Protein AF-A0A536ZNZ9-F1 (afdb_monomer)

Secondary structure (DSSP, 8-state):
------------PPPHHHHHHHHHHHHHHHHHHHHHHHHHHHHHHHHHHHHHHHH---HHHHHHHHHHHHHHHHHHHHHHHHHHHHHHHH-

Sequence (91 aa):
MNATTTGEAAIRHPLPRETAKILDDCRDLAIHRLLLSFTSMLDRVGDLLILRAEKSDVRDEQALCLDARGVLMSERANLMAEFERNLRLLV

Solvent-accessible surface area (backbone atoms only — not comparable to full-atom values): 5305 Å² total; per-residue (Å²): 141,82,82,85,77,77,78,75,78,73,82,74,73,69,52,75,68,56,50,51,50,52,52,52,54,50,51,53,52,51,52,52,52,52,51,55,52,50,55,52,50,52,52,51,51,44,51,51,26,51,59,48,25,78,70,46,92,45,69,68,59,25,48,51,26,53,50,54,36,51,50,50,64,70,44,41,65,57,55,52,54,51,51,53,55,51,48,70,72,74,107

Mean predicted aligned error: 8.96 Å

Radius of gyration: 25.27 Å; Cα contacts (8 Å, |Δi|>4): 33; chains: 1; bounding box: 41×31×88 Å

Foldseek 3Di:
DDDDDDPDPPPPDDDPVVVVVVVVVVLVVVLVVVLVVVLVVLVVLLVVLCVQLVPDPDPVSVVVSVVVSVVSVVCVVVVSVVSSVVSVVVD

Structure (mmCIF, N/CA/C/O backbone):
data_AF-A0A536ZNZ9-F1
#
_entry.id   AF-A0A536ZNZ9-F1
#
loop_
_atom_site.group_PDB
_atom_site.id
_atom_site.type_symbol
_atom_site.label_atom_id
_atom_site.label_alt_id
_atom_site.label_comp_id
_atom_site.label_asym_id
_atom_site.label_entity_id
_atom_site.label_seq_id
_atom_site.pdbx_PDB_ins_code
_atom_site.Cartn_x
_atom_site.Cartn_y
_atom_site.Cartn_z
_atom_site.occupancy
_atom_site.B_iso_or_equiv
_atom_site.auth_seq_id
_atom_site.auth_comp_id
_atom_site.auth_asym_id
_atom_site.auth_atom_id
_atom_site.pdbx_PDB_model_num
ATOM 1 N N . MET A 1 1 ? -7.128 23.809 68.192 1.00 41.62 1 MET A N 1
ATOM 2 C CA . MET A 1 1 ? -6.796 22.610 67.396 1.00 41.62 1 MET A CA 1
ATOM 3 C C . MET A 1 1 ? -8.096 22.068 66.841 1.00 41.62 1 MET A C 1
ATOM 5 O O . MET A 1 1 ? -8.980 21.841 67.647 1.00 41.62 1 MET A O 1
ATOM 9 N N . ASN A 1 2 ? -8.232 21.939 65.522 1.00 37.72 2 ASN A N 1
ATOM 10 C CA . ASN A 1 2 ? -9.091 20.943 64.877 1.00 37.72 2 ASN A CA 1
ATOM 11 C C . ASN A 1 2 ? -8.613 20.793 63.432 1.00 37.72 2 ASN A C 1
ATOM 13 O O . ASN A 1 2 ? -8.408 21.781 62.732 1.00 37.72 2 ASN A O 1
ATOM 17 N N . ALA A 1 3 ? -8.304 19.549 63.083 1.00 46.12 3 ALA A N 1
ATOM 18 C CA . ALA A 1 3 ? -7.526 19.154 61.926 1.00 46.12 3 ALA A CA 1
ATOM 19 C C . ALA A 1 3 ? -8.317 19.314 60.624 1.00 46.12 3 ALA A C 1
ATOM 21 O O . ALA A 1 3 ? -9.446 18.844 60.504 1.00 46.12 3 ALA A O 1
ATOM 22 N N . THR A 1 4 ? -7.681 19.944 59.642 1.00 45.81 4 THR A N 1
ATOM 23 C CA . THR A 1 4 ? -8.114 19.968 58.248 1.00 45.81 4 THR A CA 1
ATOM 24 C C . THR A 1 4 ? -7.913 18.567 57.671 1.00 45.81 4 THR A C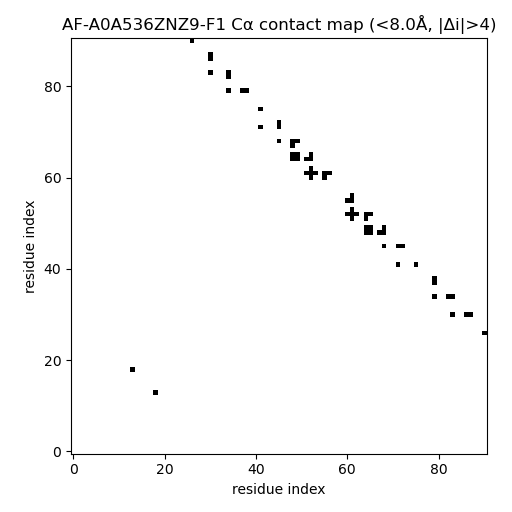 1
ATOM 26 O O . THR A 1 4 ? -6.782 18.151 57.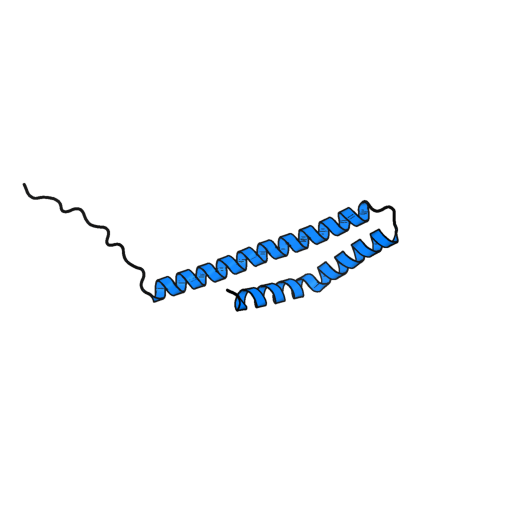429 1.00 45.81 4 THR A O 1
ATOM 29 N N . THR A 1 5 ? -8.993 17.807 57.498 1.00 49.16 5 THR A N 1
ATOM 30 C CA . THR A 1 5 ? -8.951 16.508 56.822 1.00 49.16 5 THR A CA 1
ATOM 31 C C . THR A 1 5 ? -8.736 16.724 55.331 1.00 49.16 5 THR A C 1
ATOM 33 O O . THR A 1 5 ? -9.582 17.287 54.637 1.00 49.16 5 THR A O 1
ATOM 36 N N . THR A 1 6 ? -7.565 16.291 54.877 1.00 47.59 6 THR A N 1
ATOM 37 C CA . THR A 1 6 ? -7.136 16.129 53.491 1.00 47.59 6 THR A CA 1
ATOM 38 C C . THR A 1 6 ? -8.270 15.547 52.651 1.00 47.59 6 THR A C 1
ATOM 40 O O . THR A 1 6 ? -8.736 14.442 52.916 1.00 47.59 6 THR A O 1
ATOM 43 N N . GLY A 1 7 ? -8.730 16.301 51.651 1.00 44.59 7 GLY A N 1
ATOM 44 C CA . GLY A 1 7 ? -9.651 15.792 50.645 1.00 44.59 7 GLY A CA 1
ATOM 45 C C . GLY A 1 7 ? -8.960 14.695 49.849 1.00 44.59 7 GLY A C 1
ATOM 46 O O . GLY A 1 7 ? -8.149 14.985 48.972 1.00 44.59 7 GLY A O 1
ATOM 47 N N . GLU A 1 8 ? -9.266 13.441 50.171 1.00 44.59 8 GLU A N 1
ATOM 48 C CA . GLU A 1 8 ? -9.014 12.315 49.284 1.00 44.59 8 GLU A CA 1
ATOM 49 C C . GLU A 1 8 ? -9.738 12.612 47.972 1.00 44.59 8 GLU A C 1
ATOM 51 O O . GLU A 1 8 ? -10.970 12.623 47.897 1.00 44.59 8 GLU A O 1
ATOM 56 N N . ALA A 1 9 ? -8.962 12.920 46.934 1.00 49.47 9 ALA A N 1
ATOM 57 C CA . ALA A 1 9 ? -9.444 12.900 45.570 1.00 49.47 9 ALA A CA 1
ATOM 58 C C . ALA A 1 9 ? -9.924 11.473 45.305 1.00 49.47 9 ALA A C 1
ATOM 60 O O . ALA A 1 9 ? -9.128 10.585 45.005 1.00 49.47 9 ALA A O 1
ATOM 61 N N . ALA A 1 10 ? -11.224 11.252 45.504 1.00 51.03 10 ALA A N 1
ATOM 62 C CA . ALA A 1 10 ? -11.888 10.007 45.190 1.00 51.03 10 ALA A CA 1
ATOM 63 C C . ALA A 1 10 ? -11.462 9.613 43.777 1.00 51.03 10 ALA A C 1
ATOM 65 O O . ALA A 1 10 ? -11.730 10.340 42.815 1.00 51.03 10 ALA A O 1
ATOM 66 N N . ILE A 1 11 ? -10.760 8.488 43.675 1.00 59.75 11 ILE A N 1
ATOM 67 C CA . ILE A 1 11 ? -10.441 7.835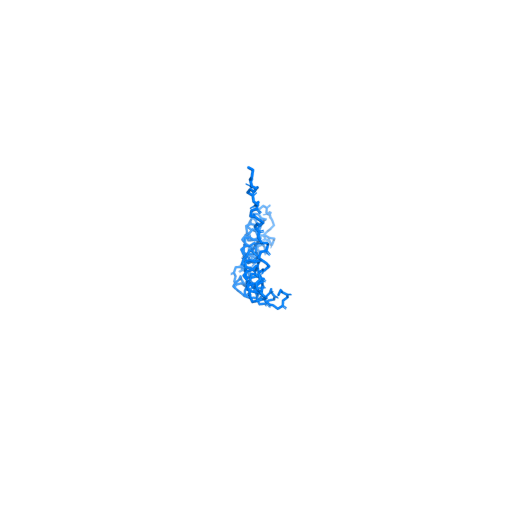 42.415 1.00 59.75 11 ILE A CA 1
ATOM 68 C C . ILE A 1 11 ? -11.800 7.463 41.819 1.00 59.75 11 ILE A C 1
ATOM 70 O O . ILE A 1 11 ? -12.394 6.444 42.164 1.00 59.75 11 ILE A O 1
ATOM 74 N N . ARG A 1 12 ? -12.374 8.367 41.016 1.00 63.00 12 ARG A N 1
ATOM 75 C CA . ARG A 1 12 ? -13.644 8.140 40.332 1.00 63.00 12 ARG A CA 1
ATOM 76 C C . ARG A 1 12 ? -13.369 7.069 39.290 1.00 63.00 12 ARG A C 1
ATOM 78 O O . ARG A 1 12 ? -12.853 7.372 38.219 1.00 63.00 12 ARG A O 1
ATOM 85 N N . HIS A 1 13 ? -13.650 5.816 39.634 1.00 62.06 13 HIS A N 1
ATOM 86 C CA . HIS A 1 13 ? -13.654 4.735 38.662 1.00 62.06 13 HIS A CA 1
ATOM 87 C C . HIS A 1 13 ? -14.648 5.117 37.557 1.00 62.06 13 HIS A C 1
ATOM 89 O O . HIS A 1 13 ? -15.811 5.379 37.883 1.00 62.06 13 HIS A O 1
ATOM 95 N N . PRO A 1 14 ? -14.207 5.218 36.288 1.00 62.72 14 PRO A N 1
ATOM 96 C CA . PRO A 1 14 ? -15.097 5.605 35.207 1.00 62.72 14 PRO A CA 1
ATOM 97 C C . PRO A 1 14 ? -16.249 4.610 35.138 1.00 62.72 14 PRO A C 1
ATOM 99 O O . PRO A 1 14 ? -16.063 3.406 35.346 1.00 62.72 14 PRO A O 1
ATOM 102 N N . LEU A 1 15 ? -17.451 5.114 34.878 1.00 70.56 15 LEU A N 1
ATOM 103 C CA . LEU A 1 15 ? -18.623 4.254 34.766 1.00 70.56 15 LEU A CA 1
ATOM 104 C C . LEU A 1 15 ? -18.388 3.242 33.626 1.00 70.56 15 LEU A C 1
ATOM 106 O O . LEU A 1 15 ? -17.772 3.604 32.625 1.00 70.56 15 LEU A O 1
ATOM 110 N N . PRO A 1 16 ? -18.916 2.005 33.694 1.00 76.12 16 PRO A N 1
ATOM 111 C CA . PRO A 1 16 ? -18.678 0.975 32.672 1.00 76.12 16 PRO A CA 1
ATOM 112 C C . PRO A 1 16 ? -18.964 1.413 31.220 1.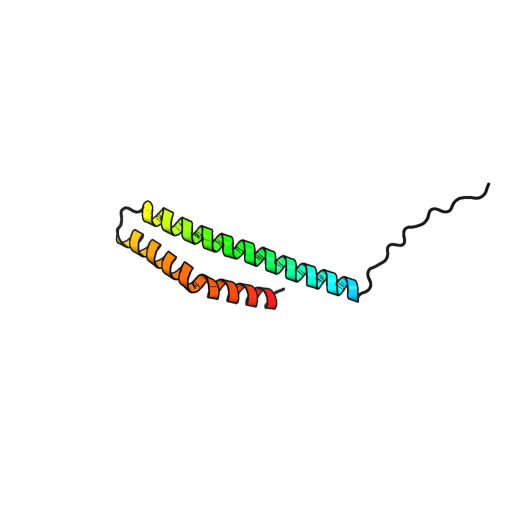00 76.12 16 PRO A C 1
ATOM 114 O O . PRO A 1 16 ? -18.377 0.900 30.270 1.00 76.12 16 PRO A O 1
ATOM 117 N N . ARG A 1 17 ? -19.862 2.391 31.036 1.00 78.81 17 ARG A N 1
ATOM 118 C CA . ARG A 1 17 ? -20.148 3.013 29.733 1.00 78.81 17 ARG A CA 1
ATOM 119 C C . ARG A 1 17 ? -19.044 3.959 29.258 1.00 78.81 17 ARG A C 1
ATOM 121 O O . ARG A 1 17 ? -18.761 4.008 28.068 1.00 78.81 17 ARG A O 1
ATOM 128 N N . GLU A 1 18 ? -18.430 4.705 30.169 1.00 80.94 18 GLU A N 1
ATOM 129 C CA . GLU A 1 18 ? -17.309 5.597 29.864 1.00 80.94 18 GLU A CA 1
ATOM 130 C C . GLU A 1 18 ? -16.063 4.785 29.515 1.00 80.94 18 GLU A C 1
ATOM 132 O O . GLU A 1 18 ? -15.392 5.103 28.540 1.00 80.94 18 GLU A O 1
ATOM 137 N N . THR A 1 19 ? -15.796 3.689 30.235 1.00 84.69 19 THR A N 1
ATOM 138 C CA . THR A 1 19 ? -14.692 2.780 29.889 1.00 84.69 19 THR A CA 1
ATOM 139 C C . THR A 1 19 ? -14.888 2.130 28.523 1.00 84.69 19 THR A C 1
ATOM 141 O O . THR A 1 19 ? -13.935 2.064 27.756 1.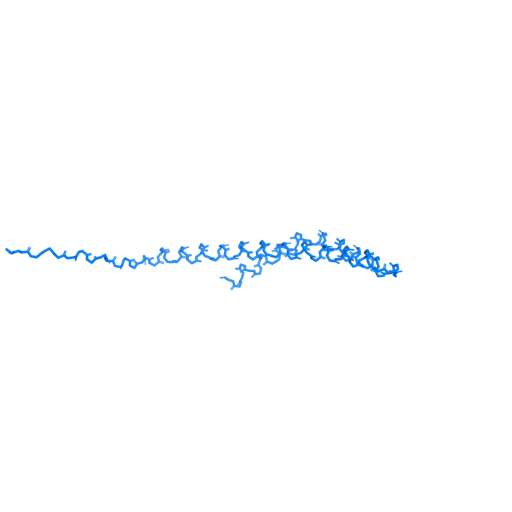00 84.69 19 THR A O 1
ATOM 144 N N . ALA A 1 20 ? -16.108 1.686 28.193 1.00 87.75 20 ALA A N 1
ATOM 145 C CA . ALA A 1 20 ? -16.406 1.112 26.879 1.00 87.75 20 ALA A CA 1
ATOM 146 C C . ALA A 1 20 ? -16.167 2.133 25.757 1.00 87.75 20 ALA A C 1
ATOM 148 O O . ALA A 1 20 ? -15.462 1.836 24.800 1.00 87.75 20 ALA A O 1
ATOM 149 N N . LYS A 1 21 ? -16.646 3.370 25.938 1.00 92.06 21 LYS A N 1
ATOM 150 C CA . LYS A 1 21 ? -16.415 4.454 24.980 1.00 92.06 21 LYS A CA 1
ATOM 151 C C . LYS A 1 21 ? -14.928 4.766 24.789 1.00 92.06 21 LYS A C 1
ATOM 153 O O . LYS A 1 21 ? -14.488 4.934 23.663 1.00 92.06 21 LYS A O 1
ATOM 158 N N . ILE A 1 22 ? -14.149 4.820 25.872 1.00 93.38 22 ILE A N 1
ATOM 159 C CA . ILE A 1 22 ? -12.698 5.051 25.783 1.00 93.38 22 ILE A CA 1
ATOM 160 C C . ILE A 1 22 ? -12.025 3.944 24.963 1.00 93.38 22 ILE A C 1
ATOM 162 O O . ILE A 1 22 ? -11.136 4.238 24.168 1.00 93.38 22 ILE A O 1
ATOM 166 N N . LEU A 1 23 ? -12.433 2.684 25.143 1.00 92.50 23 LEU A N 1
ATOM 167 C CA . LEU A 1 23 ? -11.888 1.561 24.380 1.00 92.50 23 LEU A CA 1
ATOM 168 C C . LEU A 1 23 ? -12.267 1.639 22.897 1.00 92.50 23 LEU A C 1
ATOM 170 O O . LEU A 1 23 ? -11.395 1.433 22.054 1.00 92.50 23 LEU A O 1
ATOM 174 N N . ASP A 1 24 ? -13.514 1.995 22.586 1.00 93.19 24 ASP A N 1
ATOM 175 C CA . ASP A 1 24 ? -13.971 2.214 21.210 1.00 93.19 24 ASP A CA 1
ATOM 176 C C . ASP A 1 24 ? -13.182 3.356 20.540 1.00 93.19 24 ASP A C 1
ATOM 178 O O . ASP A 1 24 ? -12.613 3.170 19.463 1.00 93.19 24 ASP A O 1
ATOM 182 N N . ASP A 1 25 ? -13.030 4.496 21.222 1.00 95.56 25 ASP A N 1
ATOM 183 C CA . ASP A 1 25 ? -12.244 5.637 20.735 1.00 95.56 25 ASP A CA 1
ATOM 184 C C . ASP A 1 25 ? -10.759 5.253 20.530 1.00 95.56 25 ASP A C 1
ATOM 186 O O . ASP A 1 25 ? -10.118 5.661 19.555 1.00 95.56 25 ASP A O 1
ATOM 190 N N . CYS A 1 26 ? -10.188 4.435 21.426 1.00 95.62 26 CYS A N 1
ATOM 191 C CA . CYS A 1 26 ? -8.821 3.919 21.281 1.00 95.62 26 CYS A CA 1
ATOM 192 C C . CYS A 1 26 ? -8.680 2.989 20.071 1.00 95.62 26 CYS A C 1
ATOM 194 O O . CYS A 1 26 ? -7.664 3.046 19.371 1.00 95.62 26 CYS A O 1
ATOM 196 N N . ARG A 1 27 ? -9.681 2.139 19.821 1.00 95.62 27 ARG A N 1
ATOM 197 C CA . ARG A 1 27 ? -9.724 1.231 18.673 1.00 95.62 27 ARG A CA 1
ATOM 198 C C . ARG A 1 27 ? -9.765 2.011 17.365 1.00 95.62 27 ARG A C 1
ATOM 200 O O . ARG A 1 27 ? -8.937 1.754 16.492 1.00 95.62 27 ARG A O 1
ATOM 207 N N . ASP A 1 28 ? -10.635 3.009 17.256 1.00 96.62 28 ASP A N 1
ATOM 208 C CA . ASP A 1 28 ? -10.714 3.863 16.069 1.00 96.62 28 ASP A CA 1
ATOM 209 C C . ASP A 1 28 ? -9.404 4.624 15.827 1.00 96.62 28 ASP A C 1
ATOM 211 O O . ASP A 1 28 ? -8.900 4.676 14.700 1.00 96.62 28 ASP A O 1
ATOM 215 N N . LEU A 1 29 ? -8.788 5.152 16.890 1.00 97.38 29 LEU A N 1
ATOM 216 C CA . LEU A 1 29 ? -7.493 5.822 16.794 1.00 97.38 29 LEU A CA 1
ATOM 217 C C . LEU A 1 29 ? -6.383 4.873 16.317 1.00 97.38 29 LEU A C 1
ATOM 219 O O . LEU A 1 29 ? -5.539 5.270 15.506 1.00 97.38 29 LEU A O 1
ATOM 223 N N . ALA A 1 30 ? -6.362 3.634 16.809 1.00 97.44 30 ALA A N 1
ATOM 224 C CA . ALA A 1 30 ? -5.397 2.628 16.380 1.00 97.44 30 ALA A CA 1
ATOM 225 C C . ALA A 1 30 ? -5.577 2.283 14.895 1.00 97.44 30 ALA A C 1
ATOM 227 O O . ALA A 1 30 ? -4.600 2.307 14.144 1.00 97.44 30 ALA A O 1
ATOM 228 N N . ILE A 1 31 ? -6.819 2.049 14.457 1.00 97.81 31 ILE A N 1
ATOM 229 C CA . ILE A 1 31 ? -7.151 1.778 13.052 1.00 97.81 31 ILE A CA 1
ATOM 230 C C . ILE A 1 31 ? -6.703 2.944 12.166 1.00 97.81 31 ILE A C 1
ATOM 232 O O . ILE A 1 31 ? -6.004 2.732 11.176 1.00 97.81 31 ILE A O 1
ATOM 236 N N . HIS A 1 32 ? -7.020 4.184 12.547 1.00 97.81 32 HIS A N 1
ATOM 237 C CA . HIS A 1 32 ? -6.616 5.370 11.795 1.00 97.81 32 HIS A CA 1
ATOM 238 C C . HIS A 1 32 ? -5.091 5.472 11.628 1.00 97.81 32 HIS A C 1
ATOM 240 O O . HIS A 1 32 ? -4.596 5.712 10.526 1.00 97.81 32 HIS A O 1
ATOM 246 N N . ARG A 1 33 ? -4.324 5.240 12.701 1.00 98.12 33 ARG A N 1
ATOM 247 C CA . ARG A 1 33 ? -2.852 5.259 12.646 1.00 98.12 33 ARG A CA 1
ATOM 248 C C . ARG A 1 33 ? -2.300 4.166 11.739 1.00 98.12 33 ARG A C 1
ATOM 250 O O . ARG A 1 33 ? -1.396 4.438 10.955 1.00 98.12 33 ARG A O 1
ATOM 257 N N . LEU A 1 34 ? -2.857 2.959 11.817 1.00 98.12 34 LEU A N 1
ATOM 258 C CA . LEU A 1 34 ? -2.456 1.847 10.959 1.00 98.12 34 LEU A CA 1
ATOM 259 C C . LEU A 1 34 ? -2.744 2.144 9.485 1.00 98.12 34 LEU A C 1
ATOM 261 O O . LEU A 1 34 ? -1.895 1.861 8.645 1.00 98.12 34 LEU A O 1
ATOM 265 N N . LEU A 1 35 ? -3.879 2.773 9.168 1.00 98.12 35 LEU A N 1
ATOM 266 C CA . LEU A 1 35 ? -4.199 3.203 7.803 1.00 98.12 35 LEU A CA 1
ATOM 267 C C . LEU A 1 35 ? -3.194 4.233 7.278 1.00 98.12 35 LEU A C 1
ATOM 269 O O . LEU A 1 35 ? -2.711 4.099 6.153 1.00 98.12 35 LEU A O 1
ATOM 273 N N . LEU A 1 36 ? -2.826 5.224 8.097 1.00 98.38 36 LEU A N 1
ATOM 274 C CA . LEU A 1 36 ? -1.804 6.212 7.736 1.00 98.38 36 LEU A CA 1
ATOM 275 C C . LEU A 1 36 ? -0.431 5.565 7.506 1.00 98.38 36 LEU A C 1
ATOM 277 O O . LEU A 1 36 ? 0.251 5.871 6.526 1.00 98.38 36 LEU A O 1
ATOM 281 N N . SER A 1 37 ? -0.023 4.645 8.382 1.00 98.38 37 SER A N 1
ATOM 282 C CA . SER A 1 37 ? 1.220 3.895 8.196 1.00 98.38 37 SER A CA 1
ATOM 283 C C . SER A 1 37 ? 1.178 3.041 6.931 1.00 98.38 37 SER A C 1
ATOM 285 O O . SER A 1 37 ? 2.150 3.021 6.179 1.00 98.38 37 SER A O 1
ATOM 287 N N . PHE A 1 38 ? 0.055 2.376 6.657 1.00 98.25 38 PHE A N 1
ATOM 288 C CA . PHE A 1 38 ? -0.089 1.517 5.489 1.00 98.25 38 PHE A CA 1
ATOM 289 C C . PHE A 1 38 ? -0.016 2.307 4.182 1.00 98.25 38 PHE A C 1
ATOM 291 O O . PHE A 1 38 ? 0.779 1.948 3.315 1.00 98.25 38 PHE A O 1
ATOM 298 N N . THR A 1 39 ? -0.719 3.441 4.062 1.00 97.81 39 THR A N 1
ATOM 299 C CA . THR A 1 39 ? -0.600 4.276 2.853 1.00 97.81 39 THR A CA 1
ATOM 300 C C . THR A 1 39 ? 0.826 4.782 2.639 1.00 97.81 39 THR A C 1
ATOM 302 O O . THR A 1 39 ? 1.316 4.737 1.514 1.00 97.81 39 THR A O 1
ATOM 305 N N . SER A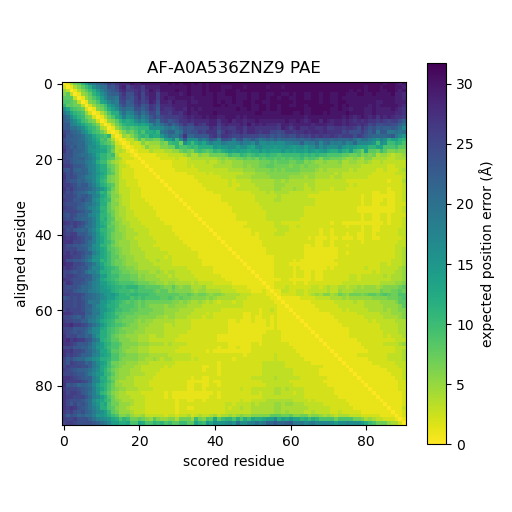 1 40 ? 1.526 5.187 3.705 1.00 98.31 40 SER A N 1
ATOM 306 C CA . SER A 1 40 ? 2.918 5.638 3.603 1.00 98.31 40 SER A CA 1
ATOM 307 C C . SER A 1 40 ? 3.864 4.514 3.166 1.00 98.31 40 SER A C 1
ATOM 309 O O . SER A 1 40 ? 4.798 4.758 2.401 1.00 98.31 40 SER A O 1
ATOM 311 N N . MET A 1 41 ? 3.617 3.272 3.593 1.00 98.38 41 MET A N 1
ATOM 312 C CA . MET A 1 41 ? 4.372 2.117 3.103 1.00 98.38 41 MET A CA 1
ATOM 313 C C . MET A 1 41 ? 4.118 1.868 1.613 1.00 98.38 41 MET A C 1
ATOM 315 O O . MET A 1 41 ? 5.076 1.613 0.888 1.00 98.38 41 MET A O 1
ATOM 319 N N . LEU A 1 42 ? 2.874 1.989 1.134 1.00 98.25 42 LEU A N 1
ATOM 320 C CA . LEU A 1 42 ? 2.561 1.857 -0.295 1.00 98.25 42 LEU A CA 1
ATOM 321 C C . LEU A 1 42 ? 3.256 2.944 -1.131 1.00 98.25 42 LEU A C 1
ATOM 323 O O . LEU A 1 42 ? 3.830 2.624 -2.171 1.00 98.25 42 LEU A O 1
ATOM 327 N N . ASP A 1 43 ? 3.283 4.197 -0.660 1.00 97.75 43 ASP A N 1
ATOM 328 C CA . ASP A 1 43 ? 4.065 5.267 -1.302 1.00 97.75 43 ASP A CA 1
ATOM 329 C C . ASP A 1 43 ? 5.542 4.898 -1.388 1.00 97.75 43 ASP A C 1
ATOM 331 O O . ASP A 1 43 ? 6.138 4.921 -2.464 1.00 97.75 43 ASP A O 1
ATOM 335 N N . ARG A 1 44 ? 6.115 4.455 -0.265 1.00 98.44 44 ARG A N 1
ATOM 336 C CA . ARG A 1 44 ? 7.525 4.081 -0.206 1.00 98.44 44 ARG A CA 1
ATOM 337 C C . ARG A 1 44 ? 7.859 2.915 -1.136 1.00 98.44 44 ARG A C 1
ATOM 339 O O . ARG A 1 44 ? 8.928 2.920 -1.740 1.00 98.44 44 ARG A O 1
ATOM 346 N N . VAL A 1 45 ? 6.980 1.921 -1.261 1.00 98.38 45 VAL A N 1
ATOM 347 C CA . VAL A 1 45 ? 7.158 0.824 -2.225 1.00 98.38 45 VAL A CA 1
ATOM 348 C C . VAL 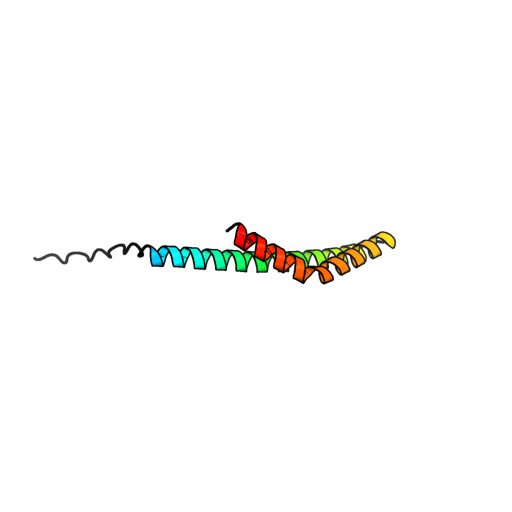A 1 45 ? 7.121 1.363 -3.656 1.00 98.38 45 VAL A C 1
ATOM 350 O O . VAL A 1 45 ? 7.976 0.995 -4.459 1.00 98.38 45 VAL A O 1
ATOM 353 N N . GLY A 1 46 ? 6.198 2.278 -3.963 1.00 98.25 46 GLY A N 1
ATOM 354 C CA . GLY A 1 46 ? 6.137 2.955 -5.258 1.00 98.25 46 GLY A CA 1
ATOM 355 C C . GLY A 1 46 ? 7.434 3.690 -5.610 1.00 98.25 46 GLY A C 1
ATOM 356 O O . GLY A 1 46 ? 7.931 3.544 -6.727 1.00 98.25 46 GLY A O 1
ATOM 357 N N . ASP A 1 47 ? 8.015 4.417 -4.656 1.00 98.44 47 ASP A N 1
ATOM 358 C CA . ASP A 1 47 ? 9.288 5.125 -4.841 1.00 98.44 47 ASP A CA 1
ATOM 359 C C . ASP A 1 47 ? 10.462 4.158 -5.033 1.00 98.44 47 ASP A C 1
ATOM 361 O O . ASP A 1 47 ? 11.315 4.360 -5.896 1.00 98.44 47 ASP A O 1
ATOM 365 N N . LEU A 1 48 ? 10.506 3.069 -4.258 1.00 98.56 48 LEU A N 1
ATOM 366 C CA . LEU A 1 48 ? 11.550 2.048 -4.381 1.00 98.56 48 LEU A CA 1
ATOM 367 C C . LEU A 1 48 ? 11.515 1.341 -5.741 1.00 98.56 48 LEU A C 1
ATOM 369 O O . LEU A 1 48 ? 12.574 0.994 -6.263 1.00 98.56 48 LEU A O 1
ATOM 373 N N . LEU A 1 49 ? 10.328 1.150 -6.324 1.00 98.50 49 LEU A N 1
ATOM 374 C CA . LEU A 1 49 ? 10.178 0.587 -7.667 1.00 98.50 49 LEU A CA 1
ATOM 375 C C . LEU A 1 49 ? 10.723 1.533 -8.745 1.00 98.50 49 LEU A C 1
ATOM 377 O O . LEU A 1 49 ? 11.435 1.067 -9.632 1.00 98.50 49 LEU A O 1
ATOM 381 N N . ILE A 1 50 ? 10.476 2.847 -8.640 1.00 98.25 50 ILE A N 1
ATOM 382 C CA . ILE A 1 50 ? 11.100 3.843 -9.534 1.00 98.25 50 ILE A CA 1
ATOM 383 C C . ILE A 1 50 ? 12.620 3.791 -9.392 1.00 98.25 50 ILE A C 1
ATOM 385 O O . ILE A 1 50 ? 13.322 3.581 -10.375 1.00 98.25 50 ILE A O 1
ATOM 389 N N . LEU A 1 51 ? 13.128 3.914 -8.162 1.00 98.25 51 LEU A N 1
ATOM 390 C CA . LEU A 1 51 ? 14.567 3.930 -7.891 1.00 98.25 51 LEU A CA 1
ATOM 391 C C . LEU A 1 51 ? 15.269 2.663 -8.385 1.00 98.25 51 LEU A C 1
ATOM 393 O O . LEU A 1 51 ? 16.441 2.704 -8.753 1.00 98.25 51 LEU A O 1
ATOM 397 N N . ARG A 1 52 ? 14.579 1.519 -8.352 1.00 97.00 52 ARG A N 1
ATOM 398 C CA . ARG A 1 52 ? 15.103 0.260 -8.881 1.00 97.00 52 ARG A CA 1
ATOM 399 C C . ARG A 1 52 ? 15.114 0.247 -10.406 1.00 97.00 52 ARG A C 1
ATOM 401 O O . ARG A 1 52 ? 16.111 -0.189 -10.971 1.00 97.00 52 ARG A O 1
ATOM 408 N N . ALA A 1 53 ? 14.056 0.736 -11.052 1.00 97.75 53 ALA A N 1
ATOM 409 C CA . ALA A 1 53 ? 14.008 0.868 -12.505 1.00 97.75 53 ALA A CA 1
ATOM 410 C C . ALA A 1 53 ? 15.124 1.795 -13.013 1.00 97.75 53 ALA A C 1
ATOM 412 O O . ALA A 1 53 ? 15.859 1.431 -13.920 1.00 97.75 53 ALA A O 1
ATOM 413 N N . GLU A 1 54 ? 15.319 2.952 -12.377 1.00 97.31 54 GLU A N 1
ATOM 414 C CA . GLU A 1 54 ? 16.355 3.928 -12.752 1.00 97.31 54 GLU A CA 1
ATOM 415 C C . GLU A 1 54 ? 17.785 3.383 -12.637 1.00 97.31 54 GLU A C 1
ATOM 417 O O . GLU A 1 54 ? 18.682 3.847 -13.336 1.00 97.31 54 GLU A O 1
ATOM 422 N N . LYS A 1 55 ? 18.006 2.414 -11.742 1.00 97.25 55 LYS A N 1
ATOM 423 C CA . LYS A 1 55 ? 19.319 1.805 -11.489 1.00 97.25 55 LYS A CA 1
ATOM 424 C C . LYS A 1 55 ? 19.583 0.534 -12.285 1.00 97.25 55 LYS A C 1
ATOM 426 O O . LYS A 1 55 ? 20.692 0.018 -12.197 1.00 97.25 55 LYS A O 1
ATOM 431 N N . SER A 1 56 ? 18.576 -0.025 -12.952 1.00 95.38 56 SER A N 1
ATOM 432 C CA . SER A 1 56 ? 18.767 -1.252 -13.719 1.00 95.38 56 SER A CA 1
ATOM 433 C C . SER A 1 56 ? 19.256 -0.915 -15.120 1.00 95.38 56 SER A C 1
ATOM 435 O O . SER A 1 56 ? 18.714 -0.029 -15.773 1.00 95.38 56 SER A O 1
ATOM 437 N N . ASP A 1 57 ? 20.231 -1.672 -15.607 1.00 95.81 57 ASP A N 1
ATOM 438 C CA . ASP A 1 57 ? 20.737 -1.574 -16.980 1.00 95.81 57 ASP A CA 1
ATOM 439 C C . ASP A 1 57 ? 19.992 -2.548 -17.916 1.00 95.81 57 ASP A C 1
ATOM 441 O O . ASP A 1 57 ? 20.222 -2.590 -19.127 1.00 95.81 57 ASP A O 1
ATOM 445 N N . VAL A 1 58 ? 19.100 -3.366 -17.347 1.00 97.88 58 VAL A N 1
ATOM 446 C CA . VAL A 1 58 ? 18.374 -4.437 -18.025 1.00 97.88 58 VAL A CA 1
ATOM 447 C C . VAL A 1 58 ? 16.960 -3.958 -18.332 1.00 97.88 58 VAL A C 1
ATOM 449 O O . VAL A 1 58 ? 16.145 -3.765 -17.433 1.00 97.88 58 VAL A O 1
ATOM 452 N N . ARG A 1 59 ? 16.639 -3.809 -19.623 1.00 96.75 59 ARG A N 1
ATOM 453 C CA . ARG A 1 59 ? 15.330 -3.309 -20.084 1.00 96.75 59 ARG A CA 1
ATOM 454 C C . ARG A 1 59 ? 14.148 -4.062 -19.465 1.00 96.75 59 ARG A C 1
ATOM 456 O O . ARG A 1 59 ? 13.175 -3.432 -19.064 1.00 96.75 59 ARG A O 1
ATOM 463 N N . ASP A 1 60 ? 14.237 -5.383 -19.380 1.00 97.62 60 ASP A N 1
ATOM 464 C CA . ASP A 1 60 ? 13.144 -6.208 -18.860 1.00 97.62 60 ASP A CA 1
ATOM 465 C C . ASP A 1 60 ? 12.921 -5.979 -17.358 1.00 97.62 60 ASP A C 1
ATOM 467 O O . ASP A 1 60 ? 11.782 -5.938 -16.897 1.00 97.62 60 ASP A O 1
ATOM 471 N N . GLU A 1 61 ? 13.989 -5.751 -16.588 1.00 96.56 61 GLU A N 1
ATOM 472 C CA . GLU A 1 61 ? 13.877 -5.411 -15.167 1.00 96.56 61 GLU A CA 1
ATOM 473 C C . GLU A 1 61 ? 13.302 -4.007 -14.957 1.00 96.56 61 GLU A C 1
ATOM 475 O O . GLU A 1 61 ? 12.494 -3.806 -14.046 1.00 96.56 61 GLU A O 1
ATOM 480 N N . GLN A 1 62 ? 13.691 -3.042 -15.800 1.00 97.94 62 GLN A N 1
ATOM 481 C CA . GLN A 1 62 ? 13.104 -1.701 -15.795 1.00 97.94 62 GLN A CA 1
ATOM 482 C C . GLN A 1 62 ? 11.595 -1.776 -16.041 1.00 97.94 62 GLN A C 1
ATOM 484 O O . GLN A 1 62 ? 10.818 -1.234 -15.254 1.00 97.94 62 GLN A O 1
ATOM 489 N N . ALA A 1 63 ? 11.188 -2.484 -17.101 1.00 98.00 63 ALA A N 1
ATOM 490 C CA . ALA A 1 63 ? 9.786 -2.675 -17.456 1.00 98.00 63 ALA A CA 1
ATOM 491 C C . ALA A 1 63 ? 9.013 -3.339 -16.310 1.00 98.00 63 ALA A C 1
ATOM 493 O O . ALA A 1 63 ? 8.008 -2.797 -15.859 1.00 98.00 63 ALA A O 1
ATOM 494 N N . LEU A 1 64 ? 9.550 -4.426 -15.746 1.00 98.31 64 LEU A N 1
ATOM 495 C CA . LEU A 1 64 ? 8.937 -5.124 -14.617 1.00 98.31 64 LEU A CA 1
ATOM 496 C C . LEU A 1 64 ? 8.703 -4.202 -13.409 1.00 98.31 64 LEU A C 1
ATOM 498 O O . LEU A 1 64 ? 7.646 -4.260 -12.783 1.00 98.31 64 LEU A O 1
ATOM 502 N N . CYS A 1 65 ? 9.670 -3.346 -13.066 1.00 98.38 65 CYS A N 1
ATOM 503 C CA . CYS A 1 65 ? 9.536 -2.422 -11.937 1.00 98.38 65 CYS A CA 1
ATOM 504 C C . CYS A 1 65 ? 8.466 -1.348 -12.190 1.00 98.38 65 CYS A C 1
ATOM 506 O O . CYS A 1 65 ? 7.687 -1.025 -11.288 1.00 98.38 65 CYS A O 1
ATOM 508 N N . LEU A 1 66 ? 8.414 -0.804 -13.409 1.00 98.31 66 LEU A N 1
ATOM 509 C CA . LEU A 1 66 ? 7.423 0.198 -13.798 1.00 98.31 66 LEU A CA 1
ATOM 510 C C . LEU A 1 66 ? 6.010 -0.397 -13.867 1.00 98.31 66 LEU A C 1
ATOM 512 O O . LEU A 1 66 ? 5.073 0.225 -13.365 1.00 98.31 66 LEU A O 1
ATOM 516 N N . ASP A 1 67 ? 5.869 -1.614 -14.391 1.00 98.50 67 ASP A N 1
ATOM 517 C CA . ASP A 1 67 ? 4.599 -2.342 -14.453 1.00 98.50 67 ASP A CA 1
ATOM 518 C C . ASP A 1 67 ? 4.086 -2.680 -13.051 1.00 98.50 67 ASP A C 1
ATOM 520 O O . ASP A 1 67 ? 2.935 -2.388 -12.719 1.00 98.50 67 ASP A O 1
ATOM 524 N N . ALA A 1 68 ? 4.953 -3.213 -12.182 1.00 98.50 68 ALA A N 1
ATOM 525 C CA . ALA A 1 68 ? 4.609 -3.489 -10.788 1.00 98.50 68 ALA A CA 1
ATOM 526 C C . ALA A 1 68 ? 4.142 -2.221 -10.057 1.00 98.50 68 ALA A C 1
ATOM 528 O O . ALA A 1 68 ? 3.178 -2.258 -9.289 1.00 98.50 68 ALA A O 1
ATOM 529 N N . ARG A 1 69 ? 4.779 -1.074 -10.326 1.00 98.25 69 ARG A N 1
ATOM 530 C CA . ARG A 1 69 ? 4.336 0.216 -9.787 1.00 98.25 69 ARG A CA 1
ATOM 531 C C . ARG A 1 69 ? 2.983 0.629 -10.361 1.00 98.25 69 ARG A C 1
ATOM 533 O O . ARG A 1 69 ? 2.157 1.148 -9.616 1.00 98.25 69 ARG A O 1
ATOM 540 N N . GLY A 1 70 ? 2.757 0.415 -11.655 1.00 98.38 70 GLY A N 1
ATOM 541 C CA . GLY A 1 70 ? 1.467 0.651 -12.301 1.00 98.38 70 GLY A CA 1
ATOM 542 C C . GLY A 1 70 ? 0.337 -0.098 -11.593 1.00 98.38 70 GLY A C 1
ATOM 543 O O . GLY A 1 70 ? -0.643 0.526 -11.188 1.00 98.38 70 GLY A O 1
ATOM 544 N N . VAL A 1 71 ? 0.532 -1.396 -11.344 1.00 98.44 71 VAL A N 1
ATOM 545 C CA . VAL A 1 71 ? -0.419 -2.244 -10.604 1.00 98.44 71 VAL A CA 1
ATOM 546 C C . VAL A 1 71 ? -0.614 -1.756 -9.168 1.00 98.44 71 VAL A C 1
ATOM 548 O O . VAL A 1 71 ? -1.742 -1.640 -8.699 1.00 98.44 71 VAL A O 1
ATOM 551 N N . LEU A 1 72 ? 0.467 -1.414 -8.459 1.00 98.06 72 LEU A N 1
ATOM 552 C CA . LEU A 1 72 ? 0.373 -0.881 -7.097 1.00 98.06 72 LEU A CA 1
ATOM 553 C C . LEU A 1 72 ? -0.491 0.386 -7.036 1.00 98.06 72 LEU A C 1
ATOM 555 O O . LEU A 1 72 ? -1.287 0.546 -6.114 1.00 98.06 72 LEU A O 1
ATOM 559 N N . MET A 1 73 ? -0.333 1.289 -8.007 1.00 97.19 73 MET A N 1
ATOM 560 C CA . MET A 1 73 ? -1.101 2.533 -8.055 1.00 97.19 73 MET A CA 1
ATOM 561 C C . MET A 1 73 ? -2.563 2.297 -8.443 1.00 97.19 73 MET A C 1
ATOM 563 O O . MET A 1 73 ? -3.430 2.977 -7.895 1.00 97.19 73 MET A O 1
ATOM 567 N N . SER A 1 74 ? -2.855 1.339 -9.331 1.00 98.25 74 SER A N 1
ATOM 568 C CA . SER A 1 74 ? -4.236 1.005 -9.708 1.00 98.25 74 SER A CA 1
ATOM 569 C C . SER A 1 74 ? -4.993 0.299 -8.583 1.00 98.25 74 SER A C 1
ATOM 571 O O . SER A 1 74 ? -6.146 0.630 -8.319 1.00 98.25 74 SER A O 1
ATOM 573 N N . GLU A 1 75 ? -4.338 -0.619 -7.868 1.00 98.12 75 GLU A N 1
ATOM 574 C CA . GLU A 1 75 ? -4.954 -1.412 -6.795 1.00 98.12 75 GLU A CA 1
ATOM 575 C C . GLU A 1 75 ? -4.931 -0.725 -5.428 1.00 98.12 75 GLU A C 1
ATOM 577 O O . GLU A 1 75 ? -5.503 -1.223 -4.458 1.00 98.12 75 GLU A O 1
ATOM 582 N N . ARG A 1 76 ? -4.301 0.446 -5.328 1.00 97.75 76 ARG A N 1
ATOM 583 C CA . ARG A 1 76 ? -4.103 1.168 -4.071 1.00 97.75 76 ARG A CA 1
ATOM 584 C C . ARG A 1 76 ? -5.382 1.339 -3.255 1.00 97.75 76 ARG A C 1
ATOM 586 O O . ARG A 1 76 ? -5.386 1.086 -2.052 1.00 97.75 76 ARG A O 1
ATOM 593 N N . ALA A 1 77 ? -6.457 1.785 -3.901 1.00 97.69 77 ALA A N 1
ATOM 594 C CA . ALA A 1 77 ? -7.735 2.007 -3.232 1.00 97.69 77 ALA A CA 1
ATOM 595 C C . ALA A 1 77 ? -8.335 0.692 -2.709 1.00 97.69 77 ALA A C 1
ATOM 597 O O . ALA A 1 77 ? -8.841 0.653 -1.587 1.00 97.69 77 ALA A O 1
ATOM 598 N N . ASN A 1 78 ? -8.214 -0.389 -3.484 1.00 98.12 78 ASN A N 1
ATOM 599 C CA . ASN A 1 78 ? -8.698 -1.715 -3.110 1.00 98.12 78 ASN A CA 1
ATOM 600 C C . ASN A 1 78 ? -7.920 -2.264 -1.907 1.00 98.12 78 ASN A C 1
ATOM 602 O O . ASN A 1 78 ? -8.534 -2.673 -0.922 1.00 98.12 78 ASN A O 1
ATOM 606 N N . LEU A 1 79 ? -6.584 -2.176 -1.937 1.00 97.81 79 LEU A N 1
ATOM 607 C CA . LEU A 1 79 ? -5.714 -2.586 -0.831 1.00 97.81 79 LEU A CA 1
ATOM 608 C C . LEU A 1 79 ? -6.025 -1.820 0.460 1.00 97.81 79 LEU A C 1
ATOM 610 O O . LEU A 1 79 ? -6.110 -2.425 1.526 1.00 97.81 79 LEU A O 1
ATOM 614 N N . MET A 1 80 ? -6.230 -0.501 0.378 1.00 98.19 80 MET A N 1
ATOM 615 C CA . MET A 1 80 ? -6.600 0.319 1.539 1.00 98.19 80 MET A CA 1
ATOM 616 C C . MET A 1 80 ? -7.955 -0.096 2.124 1.00 98.19 80 MET A C 1
ATOM 618 O O . MET A 1 80 ? -8.079 -0.253 3.339 1.00 98.19 80 MET A O 1
ATOM 622 N N . ALA A 1 81 ? -8.958 -0.305 1.269 1.00 98.12 81 ALA A N 1
ATOM 623 C CA . ALA A 1 81 ? -10.296 -0.698 1.699 1.00 98.12 81 ALA A CA 1
ATOM 624 C C . ALA A 1 81 ? -10.319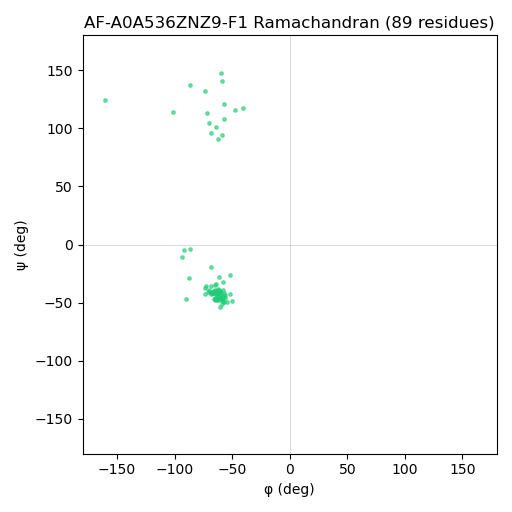 -2.101 2.326 1.00 98.12 81 ALA A C 1
ATOM 626 O O . ALA A 1 81 ? -11.011 -2.336 3.318 1.00 98.12 81 ALA A O 1
ATOM 627 N N . GLU A 1 82 ? -9.570 -3.049 1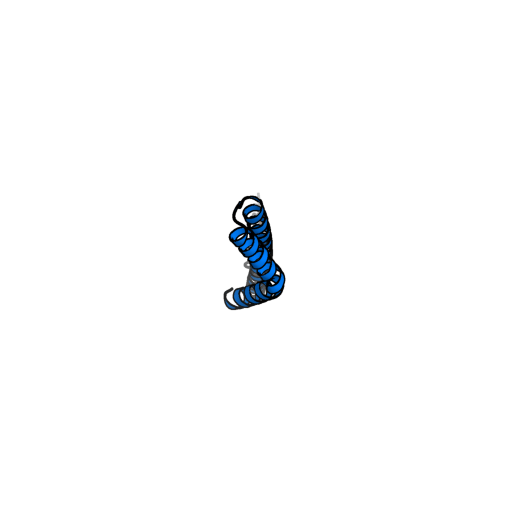.763 1.00 98.12 82 GLU A N 1
ATOM 628 C CA . GLU A 1 82 ? -9.445 -4.396 2.318 1.00 98.12 82 GLU A CA 1
ATOM 629 C C . GLU A 1 82 ? -8.685 -4.393 3.647 1.00 98.12 82 GLU A C 1
ATOM 631 O O . GLU A 1 82 ? -9.122 -5.026 4.611 1.00 98.12 82 GLU A O 1
ATOM 636 N N . PHE A 1 83 ? -7.599 -3.625 3.736 1.00 98.00 83 PHE A N 1
ATOM 637 C CA . PHE A 1 83 ? -6.837 -3.478 4.968 1.00 98.00 83 PHE A CA 1
ATOM 638 C C . PHE A 1 83 ? -7.696 -2.901 6.103 1.00 98.00 83 PHE A C 1
ATOM 640 O O . PHE A 1 83 ? -7.737 -3.481 7.188 1.00 98.00 83 PHE A O 1
ATOM 647 N N . GLU A 1 84 ? -8.456 -1.829 5.850 1.00 98.06 84 GLU A N 1
ATOM 648 C CA . GLU A 1 84 ? -9.384 -1.265 6.840 1.00 98.06 84 GLU A CA 1
ATOM 649 C C . GLU A 1 84 ? -10.438 -2.283 7.287 1.00 98.06 84 GLU A C 1
ATOM 651 O O . GLU A 1 84 ? -10.686 -2.446 8.484 1.00 98.06 84 GLU A O 1
ATOM 656 N N . ARG A 1 85 ? -11.051 -2.987 6.329 1.00 98.12 85 ARG A N 1
ATOM 657 C CA . ARG A 1 85 ? -12.063 -4.010 6.610 1.00 98.12 85 ARG A CA 1
ATOM 658 C C . ARG A 1 85 ? -11.511 -5.079 7.549 1.00 98.12 85 ARG A C 1
ATOM 660 O O . ARG A 1 85 ? -12.169 -5.414 8.528 1.00 98.12 85 ARG A O 1
ATOM 667 N N . ASN A 1 86 ? -10.305 -5.572 7.281 1.00 97.50 86 ASN A N 1
ATOM 668 C CA . ASN A 1 86 ? -9.663 -6.591 8.105 1.00 97.50 86 ASN A CA 1
ATOM 669 C C . ASN A 1 86 ? -9.319 -6.065 9.505 1.00 97.50 86 ASN A C 1
ATOM 671 O O . ASN A 1 86 ? -9.567 -6.762 10.487 1.00 97.50 86 ASN A O 1
ATOM 675 N N . LEU A 1 87 ? -8.834 -4.825 9.630 1.00 96.75 87 LEU A N 1
ATOM 676 C CA . LEU A 1 87 ? -8.579 -4.215 10.939 1.00 96.75 87 LEU A CA 1
ATOM 677 C C . LEU A 1 87 ? -9.849 -4.104 11.788 1.00 96.75 87 LEU A C 1
ATOM 679 O O . LEU A 1 87 ? -9.807 -4.395 12.979 1.00 96.75 87 LEU A O 1
ATOM 683 N N . ARG A 1 88 ? -10.983 -3.742 11.178 1.00 95.69 88 ARG A N 1
ATOM 684 C CA . ARG A 1 88 ? -12.282 -3.667 11.867 1.00 95.69 88 ARG A CA 1
ATOM 685 C C . ARG A 1 88 ? -12.835 -5.037 12.284 1.00 95.69 88 ARG A C 1
ATOM 687 O O . ARG A 1 88 ? -13.717 -5.083 13.134 1.00 95.69 88 ARG A O 1
ATOM 694 N N . LEU A 1 89 ? -12.368 -6.131 11.682 1.00 94.50 89 LEU A N 1
ATOM 695 C CA . LEU A 1 89 ? -12.741 -7.496 12.077 1.00 94.50 89 LEU A CA 1
ATOM 696 C C . LEU A 1 89 ? -11.838 -8.063 13.183 1.00 94.50 89 LEU A C 1
ATOM 698 O O . LEU A 1 89 ? -12.276 -8.936 13.928 1.00 94.50 89 LEU A O 1
ATOM 702 N N . LEU A 1 90 ? -10.582 -7.613 13.248 1.00 88.12 90 LEU A N 1
ATOM 703 C CA . LEU A 1 90 ? -9.549 -8.126 14.156 1.00 88.12 90 LEU A CA 1
ATOM 704 C C . LEU A 1 90 ? -9.508 -7.406 15.505 1.00 88.12 90 LEU A C 1
ATOM 706 O O . LEU A 1 90 ? -9.379 -8.054 16.543 1.00 88.12 90 LEU A O 1
ATOM 710 N N . VAL A 1 91 ? -9.534 -6.074 15.465 1.00 72.25 91 VAL A N 1
ATOM 711 C CA . VAL A 1 91 ? -9.650 -5.200 16.645 1.00 72.25 91 VAL A CA 1
ATOM 712 C C . VAL A 1 91 ? -11.119 -5.082 16.981 1.00 72.25 91 VAL A C 1
ATOM 714 O O . VAL A 1 91 ? -11.478 -4.905 18.163 1.00 72.25 91 VAL A O 1
#

Nearest PDB structures (foldseek):
  7s5c-assembly1_F  TM=7.262E-01  e=2.468E+00  Myxococcus xanthus
  7xyb-assembly1_C  TM=5.357E-01  e=6.979E+00  Pseudomonas aeruginosa

pLDDT: mean 88.62, std 17.46, range [37.72, 98.56]